Protein AF-A0A2P5F1L6-F1 (afdb_monomer)

Mean predicted aligned error: 8.87 Å

Radius of gyration: 16.7 Å; Cα contacts (8 Å, |Δi|>4): 165; chains: 1; bounding box: 43×37×40 Å

Foldseek 3Di:
DFDWDWDWDDDPVDIDTDTDLFPAQWEWEDFPPDIDIDRQVVPPPRDGRKYWYWADPPVPPPPPPPPDDTPTWMQRSVVRDTDHDDPPPDPDPVVVVVVNNDTDDDDDDDDPDD

Structure (mmCIF, N/CA/C/O backbone):
data_AF-A0A2P5F1L6-F1
#
_entry.id   AF-A0A2P5F1L6-F1
#
loop_
_atom_site.group_PDB
_atom_site.id
_atom_site.type_symbol
_atom_site.label_atom_id
_atom_site.label_alt_id
_atom_site.label_comp_id
_atom_site.label_asym_id
_atom_site.label_entity_id
_atom_site.label_seq_id
_atom_site.pdbx_PDB_ins_code
_atom_site.Cartn_x
_atom_site.Cartn_y
_atom_site.Cartn_z
_atom_site.occupancy
_atom_site.B_iso_or_equiv
_atom_site.auth_seq_id
_atom_site.auth_comp_id
_atom_site.auth_asym_id
_atom_site.auth_atom_id
_atom_site.pdbx_PDB_model_num
ATOM 1 N N . MET A 1 1 ? 14.332 3.810 7.054 1.00 73.62 1 MET A N 1
ATOM 2 C CA . MET A 1 1 ? 13.028 4.484 6.901 1.00 73.62 1 MET A CA 1
ATOM 3 C C . MET A 1 1 ? 11.980 3.616 7.573 1.00 73.62 1 MET A C 1
ATOM 5 O O . MET A 1 1 ? 12.012 2.410 7.366 1.00 73.62 1 MET A O 1
ATOM 9 N N . GLU A 1 2 ? 11.122 4.195 8.407 1.00 85.81 2 GLU A N 1
ATOM 10 C CA . GLU A 1 2 ? 9.982 3.501 9.020 1.00 85.81 2 GLU A CA 1
ATOM 11 C C . GLU A 1 2 ? 8.702 4.163 8.511 1.00 85.81 2 GLU A C 1
ATOM 13 O O . GLU A 1 2 ? 8.614 5.390 8.498 1.00 85.81 2 GLU A O 1
ATOM 18 N N . VAL A 1 3 ? 7.744 3.357 8.050 1.00 90.19 3 VAL A N 1
ATOM 19 C CA . VAL A 1 3 ? 6.435 3.838 7.596 1.00 90.19 3 VAL A CA 1
ATOM 20 C C . VAL A 1 3 ? 5.429 3.586 8.708 1.00 90.19 3 VAL A C 1
ATOM 22 O O . VAL A 1 3 ? 5.303 2.465 9.199 1.00 90.19 3 VAL A O 1
ATOM 25 N N . ILE A 1 4 ? 4.708 4.636 9.093 1.00 94.31 4 ILE A N 1
ATOM 26 C CA . ILE A 1 4 ? 3.628 4.571 10.075 1.00 94.31 4 ILE A CA 1
ATOM 27 C C . ILE A 1 4 ? 2.318 4.803 9.335 1.00 94.31 4 ILE A C 1
ATOM 29 O O . ILE A 1 4 ? 2.182 5.780 8.600 1.00 94.31 4 ILE A O 1
ATOM 33 N N . VAL A 1 5 ? 1.357 3.905 9.530 1.00 95.12 5 VAL A N 1
ATOM 34 C CA . VAL A 1 5 ? 0.065 3.966 8.850 1.00 95.12 5 VAL A CA 1
ATOM 35 C C . VAL A 1 5 ? -1.010 4.358 9.849 1.00 95.12 5 VAL A C 1
ATOM 37 O O . VAL A 1 5 ? -1.114 3.778 10.928 1.00 95.12 5 VAL A O 1
ATOM 40 N N . PHE A 1 6 ? -1.838 5.328 9.472 1.00 96.19 6 PHE A N 1
ATOM 41 C CA . PHE A 1 6 ? -2.997 5.740 10.251 1.00 96.19 6 PHE A CA 1
ATOM 42 C C . PHE A 1 6 ? -4.277 5.452 9.476 1.00 96.19 6 PHE A C 1
ATOM 44 O O . PHE A 1 6 ? -4.385 5.755 8.288 1.00 96.19 6 PHE A O 1
ATOM 51 N N . LYS A 1 7 ? -5.270 4.903 10.170 1.00 95.19 7 LYS A N 1
ATOM 52 C CA . LYS A 1 7 ? -6.640 4.773 9.687 1.00 95.19 7 LYS A CA 1
ATOM 53 C C . LYS A 1 7 ? -7.469 5.918 10.254 1.00 95.19 7 LYS A C 1
ATOM 55 O O . LYS A 1 7 ? -7.489 6.120 11.468 1.00 95.19 7 LYS A O 1
ATOM 60 N N . LEU A 1 8 ? -8.161 6.648 9.385 1.00 95.00 8 LEU A N 1
ATOM 61 C CA . LEU A 1 8 ? -9.191 7.587 9.815 1.00 95.00 8 LEU A CA 1
ATOM 62 C C . LEU A 1 8 ? -10.452 6.798 10.163 1.00 95.00 8 LEU A C 1
ATOM 64 O O . LEU A 1 8 ? -11.080 6.197 9.294 1.00 95.00 8 LEU A O 1
ATOM 68 N N . GLU A 1 9 ? -10.807 6.789 11.439 1.00 94.94 9 GLU A N 1
ATOM 69 C CA . GLU A 1 9 ? -12.088 6.281 11.910 1.00 94.94 9 GLU A CA 1
ATOM 70 C C . GLU A 1 9 ? -13.067 7.451 11.994 1.00 94.94 9 GLU A C 1
ATOM 72 O O . GLU A 1 9 ? -12.790 8.455 12.657 1.00 94.94 9 GLU A O 1
ATOM 77 N N . LEU A 1 10 ? -14.189 7.323 11.287 1.00 94.38 10 LEU A N 1
ATOM 78 C CA . LEU A 1 10 ? -15.290 8.277 11.306 1.00 94.38 10 LEU A CA 1
ATOM 79 C C . LEU A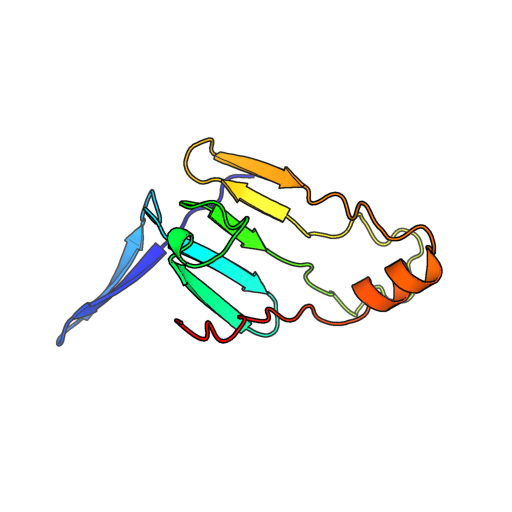 1 10 ? -16.398 7.702 12.192 1.00 94.38 10 LEU A C 1
ATOM 81 O O . LEU A 1 10 ? -16.924 6.632 11.893 1.00 94.38 10 LEU A O 1
ATOM 85 N N . ASP A 1 11 ? -16.708 8.401 13.275 1.00 89.38 11 ASP A N 1
ATOM 86 C CA . ASP A 1 11 ? -17.881 8.187 14.122 1.00 89.38 11 ASP A CA 1
ATOM 87 C C . ASP A 1 11 ? -18.838 9.375 13.926 1.00 89.38 11 ASP A C 1
ATOM 89 O O . ASP A 1 11 ? -18.392 10.469 13.562 1.00 89.38 11 ASP A O 1
ATOM 93 N N . ASP A 1 12 ? -20.131 9.181 14.185 1.00 84.88 12 ASP A N 1
ATOM 94 C CA . ASP A 1 12 ? -21.188 10.172 13.928 1.00 84.88 12 ASP A CA 1
ATOM 95 C C . ASP A 1 12 ? -20.930 11.510 14.648 1.00 84.88 12 ASP A C 1
ATOM 97 O O . ASP A 1 12 ? -21.350 12.570 14.184 1.00 84.88 12 ASP A O 1
ATOM 101 N N . GLU A 1 13 ? -20.188 11.483 15.760 1.00 86.88 13 GLU A N 1
ATOM 102 C CA . GLU A 1 13 ? -19.831 12.677 16.533 1.00 86.88 13 GLU A CA 1
ATOM 103 C C . GLU A 1 13 ? -18.352 13.084 16.427 1.00 86.88 13 GLU A C 1
ATOM 105 O O . GLU A 1 13 ? -18.011 14.227 16.752 1.00 86.88 13 GLU A O 1
ATOM 110 N N . LYS A 1 14 ? -17.442 12.176 16.032 1.00 89.69 14 LYS A N 1
ATOM 111 C CA . LYS A 1 14 ? -15.985 12.417 16.070 1.00 89.69 14 LYS A CA 1
ATOM 112 C C . LYS A 1 14 ? -15.219 11.637 15.006 1.00 89.69 14 LYS A C 1
ATOM 114 O O . LYS A 1 14 ? -15.373 10.436 14.849 1.00 89.69 14 LYS A O 1
ATOM 119 N N . SER A 1 15 ? -14.262 12.304 14.372 1.00 94.56 15 SER A N 1
ATOM 120 C CA . SER A 1 15 ? -13.232 11.661 13.554 1.00 94.56 15 SER A CA 1
ATOM 121 C C . SER A 1 15 ? -11.931 11.516 14.343 1.00 94.56 15 SER A C 1
ATOM 123 O O . SER A 1 15 ? -11.489 12.487 14.967 1.00 94.56 15 SER A O 1
ATOM 125 N N . ARG A 1 16 ? -11.273 10.355 14.281 1.00 95.06 16 ARG A N 1
ATOM 126 C CA . ARG A 1 16 ? -9.946 10.155 14.887 1.00 95.06 16 ARG A CA 1
ATOM 127 C C . ARG A 1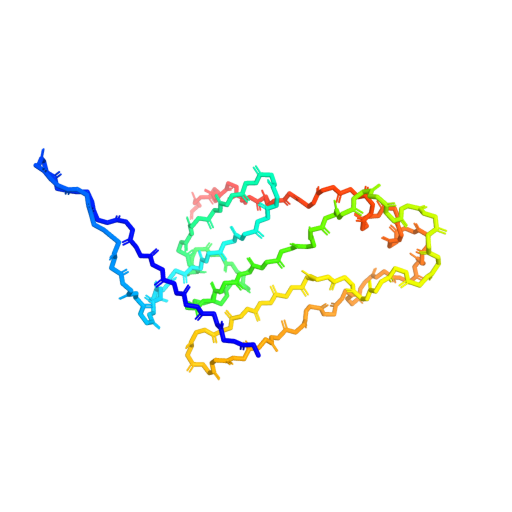 16 ? -9.005 9.381 13.972 1.00 95.06 16 ARG A C 1
ATOM 129 O O . ARG A 1 16 ? -9.415 8.451 13.287 1.00 95.06 16 ARG A O 1
ATOM 136 N N . TRP A 1 17 ? -7.728 9.741 14.013 1.00 96.62 17 TRP A N 1
ATOM 137 C CA . TRP A 1 17 ? -6.664 8.969 13.381 1.00 96.62 17 TRP A CA 1
ATOM 138 C C . TRP A 1 17 ? -6.150 7.924 14.367 1.00 96.62 17 TRP A C 1
ATOM 140 O O . TRP A 1 17 ? -5.709 8.271 15.463 1.00 96.62 17 TRP A O 1
ATOM 150 N N . VAL A 1 18 ? -6.220 6.652 13.985 1.00 96.69 18 VAL A N 1
ATOM 151 C CA . VAL A 1 18 ? -5.721 5.525 14.777 1.00 96.69 18 VAL A CA 1
ATOM 152 C C . VAL A 1 18 ? -4.541 4.912 14.050 1.00 96.69 18 VAL A C 1
ATOM 154 O O . VAL A 1 18 ? -4.651 4.544 12.883 1.00 96.69 18 VAL A O 1
ATOM 157 N N . GLU A 1 19 ? -3.406 4.810 14.731 1.00 96.88 19 GLU A N 1
ATOM 158 C CA . GLU A 1 19 ? -2.255 4.103 14.186 1.00 96.88 19 GLU A CA 1
ATOM 159 C C . GLU A 1 19 ? -2.586 2.614 14.033 1.00 96.88 19 GLU A C 1
ATOM 161 O O . GLU A 1 19 ? -3.016 1.960 14.986 1.00 96.88 19 GLU A O 1
ATOM 166 N N . ILE A 1 20 ? -2.362 2.074 12.840 1.00 96.75 20 ILE A N 1
ATOM 167 C CA . ILE A 1 20 ? -2.509 0.652 12.549 1.00 96.75 20 ILE A CA 1
ATOM 168 C C . ILE A 1 20 ? -1.141 0.049 12.248 1.00 96.75 20 ILE A C 1
ATOM 170 O O . ILE A 1 20 ? -0.281 0.667 11.625 1.00 96.75 20 ILE A O 1
ATOM 174 N N . LYS A 1 21 ? -0.936 -1.186 12.708 1.00 95.88 21 LYS A N 1
ATOM 175 C CA . LYS A 1 21 ? 0.321 -1.921 12.503 1.00 95.88 21 LYS A CA 1
ATOM 176 C C . LYS A 1 21 ? 0.270 -2.875 11.312 1.00 95.88 21 LYS A C 1
ATOM 178 O O . LYS A 1 21 ? 1.305 -3.386 10.909 1.00 95.88 21 LYS A O 1
ATOM 183 N N . SER A 1 22 ? -0.921 -3.123 10.771 1.00 96.69 22 SER A N 1
ATOM 184 C CA . SER A 1 22 ? -1.133 -4.041 9.659 1.00 96.69 22 SER A CA 1
ATOM 185 C C . SER A 1 22 ? -2.330 -3.611 8.814 1.00 96.69 22 SER A C 1
ATOM 187 O O . SER A 1 22 ? -3.321 -3.109 9.350 1.00 96.69 22 SER A O 1
ATOM 189 N N . LEU A 1 23 ? -2.236 -3.835 7.503 1.00 96.94 23 LEU A N 1
ATOM 190 C CA . LEU A 1 23 ? -3.349 -3.730 6.554 1.00 96.94 23 LEU A CA 1
ATOM 191 C C . LEU A 1 23 ? -4.103 -5.065 6.397 1.00 96.94 23 LEU A C 1
ATOM 193 O O . LEU A 1 23 ? -5.091 -5.118 5.666 1.00 96.94 23 LEU A O 1
ATOM 197 N N . GLY A 1 24 ? -3.663 -6.133 7.073 1.00 96.62 24 GLY A N 1
ATOM 198 C CA . GLY A 1 24 ? -4.196 -7.485 6.902 1.00 96.62 24 GLY A CA 1
ATOM 199 C C . GLY A 1 24 ? -3.997 -7.982 5.471 1.00 96.62 24 GLY A C 1
ATOM 200 O O . GLY A 1 24 ? -2.920 -7.818 4.900 1.00 96.62 24 GLY A O 1
ATOM 201 N N . ASP A 1 25 ? -5.059 -8.523 4.878 1.00 97.31 25 ASP A N 1
ATOM 202 C CA . ASP A 1 25 ? -5.073 -9.023 3.497 1.00 97.31 25 ASP A CA 1
ATOM 203 C C . ASP A 1 25 ? -5.096 -7.912 2.434 1.00 97.31 25 ASP A C 1
ATOM 205 O O . ASP A 1 25 ? -5.173 -8.190 1.238 1.00 97.31 25 ASP A O 1
ATOM 209 N N . ALA A 1 26 ? -5.045 -6.644 2.844 1.00 96.88 26 ALA A N 1
ATOM 210 C CA . ALA A 1 26 ? -5.075 -5.515 1.932 1.00 96.88 26 ALA A CA 1
ATOM 211 C C . ALA A 1 26 ? -3.685 -4.968 1.597 1.00 96.88 26 ALA A C 1
ATOM 213 O O . ALA A 1 26 ? -2.707 -5.172 2.320 1.00 96.88 26 ALA A O 1
ATOM 214 N N . ALA A 1 27 ? -3.637 -4.208 0.510 1.00 96.00 27 ALA A N 1
ATOM 215 C CA . ALA A 1 27 ? -2.498 -3.410 0.095 1.00 96.00 27 ALA A CA 1
ATOM 216 C C . ALA A 1 27 ? -2.935 -1.967 -0.182 1.00 96.00 27 ALA A C 1
ATOM 218 O O . ALA A 1 27 ? -4.060 -1.709 -0.622 1.00 96.00 27 ALA A O 1
ATOM 219 N N . LEU A 1 28 ? -2.031 -1.025 0.077 1.00 95.38 28 LEU A N 1
ATOM 220 C CA . LEU A 1 28 ? -2.237 0.396 -0.180 1.00 95.38 28 LEU A CA 1
ATOM 221 C C . LEU A 1 28 ? -1.283 0.853 -1.281 1.00 95.38 28 LEU A C 1
ATOM 223 O O . LEU A 1 28 ? -0.078 0.685 -1.155 1.00 95.38 28 LEU A O 1
ATOM 227 N N . PHE A 1 29 ? -1.818 1.445 -2.336 1.00 93.31 29 PHE A N 1
ATOM 228 C CA . PHE A 1 29 ? -1.067 2.017 -3.444 1.00 93.31 29 PHE A CA 1
ATOM 229 C C . PHE A 1 29 ? -1.093 3.535 -3.313 1.00 93.31 29 PHE A C 1
ATOM 231 O O . PHE A 1 29 ? -2.170 4.128 -3.278 1.00 93.31 29 PHE A O 1
ATOM 238 N N . LEU A 1 30 ? 0.079 4.149 -3.210 1.00 90.81 30 LEU A N 1
ATOM 239 C CA . LEU A 1 30 ? 0.288 5.579 -3.025 1.00 90.81 30 LEU A CA 1
ATOM 240 C C . LEU A 1 30 ? 0.993 6.147 -4.252 1.00 90.81 30 LEU A C 1
ATOM 242 O O . LEU A 1 30 ? 2.009 5.624 -4.699 1.00 90.81 30 LEU A O 1
ATOM 246 N N . GLY A 1 31 ? 0.452 7.222 -4.801 1.00 85.88 31 GLY A N 1
ATOM 247 C CA . GLY A 1 31 ? 1.103 8.004 -5.842 1.00 85.88 31 GLY A CA 1
ATOM 248 C C . GLY A 1 31 ? 0.517 9.406 -5.884 1.00 85.88 31 GLY A C 1
ATOM 249 O O . GLY A 1 31 ? -0.551 9.647 -5.314 1.00 85.88 31 GLY A O 1
ATOM 250 N N . ASP A 1 32 ? 1.196 10.308 -6.584 1.00 79.12 32 ASP A N 1
ATOM 251 C CA . ASP A 1 32 ? 0.870 11.740 -6.608 1.00 79.12 32 ASP A CA 1
ATOM 252 C C . ASP A 1 32 ? -0.555 12.025 -7.089 1.00 79.12 32 ASP A C 1
ATOM 254 O O . ASP A 1 32 ? -1.239 12.911 -6.578 1.00 79.12 32 ASP A O 1
ATOM 258 N N . ASN A 1 33 ? -1.021 11.253 -8.073 1.00 81.62 33 ASN A N 1
ATOM 259 C CA . ASN A 1 33 ? -2.339 11.447 -8.671 1.00 81.62 33 ASN A CA 1
ATOM 260 C C . ASN A 1 33 ? -3.470 10.894 -7.800 1.00 81.62 33 ASN A C 1
ATOM 262 O O . ASN A 1 33 ? -4.535 11.498 -7.677 1.00 81.62 33 ASN A O 1
ATOM 266 N N . SER A 1 34 ? -3.282 9.690 -7.267 1.00 85.75 34 SER A N 1
ATOM 267 C CA . SER A 1 34 ? -4.338 8.949 -6.588 1.00 85.75 34 SER A CA 1
ATOM 268 C C . SER A 1 34 ? -3.749 7.896 -5.671 1.00 85.75 34 SER A C 1
ATOM 270 O O . SER A 1 34 ? -2.724 7.292 -5.988 1.00 85.75 34 SER A O 1
ATOM 272 N N . SER A 1 35 ? -4.470 7.612 -4.592 1.00 90.56 35 SER A N 1
ATOM 273 C CA . SER A 1 35 ? -4.206 6.463 -3.735 1.00 90.56 35 SER A CA 1
ATOM 274 C C . SER A 1 35 ? -5.334 5.442 -3.854 1.00 90.56 35 SER A C 1
ATOM 276 O O . SER A 1 35 ? -6.501 5.824 -3.962 1.00 90.56 35 SER A O 1
ATOM 278 N N . ILE A 1 36 ? -4.999 4.153 -3.825 1.00 92.38 36 ILE A N 1
ATOM 279 C CA . ILE A 1 36 ? -5.966 3.054 -3.936 1.00 92.38 36 ILE A CA 1
ATOM 280 C C . ILE A 1 36 ? -5.721 2.051 -2.811 1.00 92.38 36 ILE A C 1
ATOM 282 O O . ILE A 1 36 ? -4.597 1.608 -2.599 1.00 92.38 36 ILE A O 1
ATOM 286 N N . TYR A 1 37 ? -6.782 1.671 -2.105 1.00 93.56 37 TYR A N 1
ATOM 287 C CA . TYR A 1 37 ? -6.770 0.576 -1.138 1.00 93.56 37 TYR A CA 1
ATOM 288 C C . T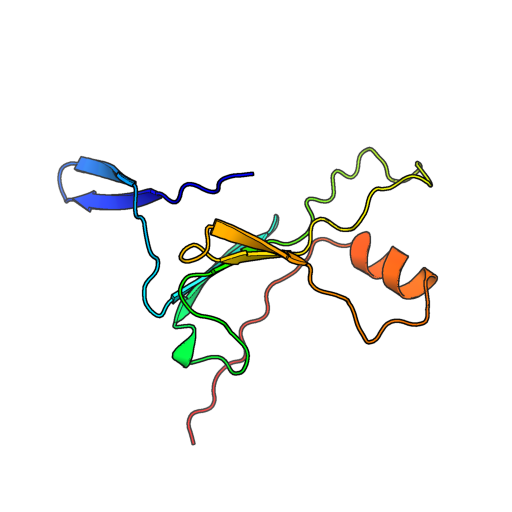YR A 1 37 ? -7.507 -0.622 -1.735 1.00 93.56 37 TYR A C 1
ATOM 290 O O . TYR A 1 37 ? -8.649 -0.481 -2.175 1.00 93.56 37 TYR A O 1
ATOM 298 N N . VAL A 1 38 ? -6.860 -1.786 -1.763 1.00 93.88 38 VAL A N 1
ATOM 299 C CA . VAL A 1 38 ? -7.397 -3.000 -2.397 1.00 93.88 38 VAL A CA 1
ATOM 300 C C . VAL A 1 38 ? -7.190 -4.220 -1.517 1.00 93.88 38 VAL A C 1
ATOM 302 O O . VAL A 1 38 ? -6.232 -4.286 -0.749 1.00 93.88 38 VAL A O 1
ATOM 305 N N . CYS A 1 39 ? -8.058 -5.217 -1.670 1.00 94.50 39 CYS A N 1
ATOM 306 C CA . CYS A 1 39 ? -7.774 -6.564 -1.194 1.00 94.50 39 CYS A CA 1
ATOM 307 C C . CYS A 1 39 ? -6.659 -7.159 -2.067 1.00 94.50 39 CYS A C 1
ATOM 309 O O . CYS A 1 39 ? -6.824 -7.293 -3.279 1.00 94.50 39 CYS A O 1
ATOM 311 N N . ALA A 1 40 ? -5.515 -7.499 -1.475 1.00 93.25 40 ALA A N 1
ATOM 312 C CA . ALA A 1 40 ? -4.384 -8.044 -2.222 1.00 93.25 40 ALA A CA 1
ATOM 313 C C . ALA A 1 40 ? -4.690 -9.442 -2.778 1.00 93.25 40 ALA A C 1
ATOM 315 O O . ALA A 1 40 ? -4.159 -9.820 -3.817 1.00 93.25 40 ALA A O 1
ATOM 316 N N . LEU A 1 41 ? -5.584 -10.187 -2.120 1.00 91.19 41 LEU A N 1
ATOM 317 C CA . LEU A 1 41 ? -5.993 -11.527 -2.548 1.00 91.19 41 LEU A CA 1
ATOM 318 C C . LEU A 1 41 ? -6.740 -11.525 -3.891 1.00 91.19 41 LEU A C 1
ATOM 320 O O . LEU A 1 41 ? -6.735 -12.541 -4.583 1.00 91.19 41 LEU A O 1
ATOM 324 N N . ASP A 1 42 ? -7.325 -10.391 -4.281 1.00 89.81 42 ASP A N 1
ATOM 325 C CA . ASP A 1 42 ? -8.036 -10.246 -5.556 1.00 89.81 42 ASP A CA 1
ATOM 326 C C . ASP A 1 42 ? -7.078 -9.983 -6.733 1.00 89.81 42 ASP A C 1
ATOM 328 O O . ASP A 1 42 ? -7.483 -10.035 -7.895 1.00 89.81 42 ASP A O 1
ATOM 332 N N . LEU A 1 43 ? -5.798 -9.694 -6.462 1.00 87.31 43 LEU A N 1
ATOM 333 C CA . LEU A 1 43 ? -4.826 -9.250 -7.459 1.00 87.31 43 LEU A CA 1
ATOM 334 C C . LEU A 1 43 ? -3.605 -10.170 -7.500 1.00 87.31 43 LEU A C 1
ATOM 336 O O . LEU A 1 43 ? -2.789 -10.219 -6.580 1.00 87.31 43 LEU A O 1
ATOM 340 N N . VAL A 1 44 ? -3.424 -10.857 -8.629 1.00 85.94 44 VAL A N 1
ATOM 341 C CA . VAL A 1 44 ? -2.256 -11.718 -8.853 1.00 85.94 44 VAL A CA 1
ATOM 342 C C . VAL A 1 44 ? -0.965 -10.904 -8.724 1.00 85.94 44 VAL A C 1
ATOM 344 O O . VAL A 1 44 ? -0.772 -9.909 -9.419 1.00 85.94 44 VAL A O 1
ATOM 347 N N . GLY A 1 45 ? -0.067 -11.346 -7.842 1.00 85.00 45 GLY A N 1
ATOM 348 C CA . GLY A 1 45 ? 1.224 -10.693 -7.598 1.00 85.00 45 GLY A CA 1
ATOM 349 C C . GLY A 1 45 ? 1.179 -9.522 -6.610 1.00 85.00 45 GLY A C 1
ATOM 350 O O . GLY A 1 45 ? 2.236 -8.986 -6.275 1.00 85.00 45 GLY A O 1
ATOM 351 N N . CYS A 1 46 ? 0.001 -9.149 -6.099 1.00 90.00 46 CYS A N 1
ATOM 352 C CA . CYS A 1 46 ? -0.115 -8.191 -5.005 1.00 90.00 46 CYS A CA 1
ATOM 353 C C . CYS A 1 46 ? 0.168 -8.888 -3.668 1.00 90.00 46 CYS A C 1
ATOM 355 O O . CYS A 1 46 ? -0.422 -9.918 -3.343 1.00 90.00 46 CYS A O 1
ATOM 357 N N . LYS A 1 47 ? 1.104 -8.342 -2.892 1.00 93.81 47 LYS A N 1
ATOM 358 C CA . LYS A 1 47 ? 1.444 -8.833 -1.560 1.00 93.81 47 LYS A CA 1
ATOM 359 C C . LYS A 1 47 ? 0.536 -8.140 -0.534 1.00 93.81 47 LYS A C 1
ATOM 361 O O . LYS A 1 47 ? 0.446 -6.910 -0.555 1.00 93.81 47 LYS A O 1
ATOM 366 N N . PRO A 1 48 ? -0.113 -8.893 0.371 1.00 96.50 48 PRO A N 1
ATOM 367 C CA . PRO A 1 48 ? -0.882 -8.306 1.461 1.00 96.50 48 PRO A CA 1
ATOM 368 C C . PRO A 1 48 ? 0.045 -7.592 2.446 1.00 96.50 48 PRO A C 1
ATOM 370 O O . PRO A 1 48 ? 1.260 -7.808 2.460 1.00 96.50 48 PRO A O 1
ATOM 373 N N . ASN A 1 49 ? -0.536 -6.752 3.295 1.00 97.12 49 ASN A N 1
ATOM 374 C CA . ASN A 1 49 ? 0.171 -6.009 4.331 1.00 97.12 49 ASN A CA 1
ATOM 375 C C . ASN A 1 49 ? 1.319 -5.124 3.798 1.00 97.12 49 ASN A C 1
ATOM 377 O O . ASN A 1 49 ? 2.327 -4.910 4.476 1.00 97.12 49 ASN A O 1
ATOM 381 N N . CYS A 1 50 ? 1.175 -4.622 2.569 1.00 95.44 50 CYS A N 1
ATOM 382 C CA . CYS A 1 50 ? 2.198 -3.837 1.884 1.00 95.44 50 CYS A CA 1
ATOM 383 C C . CYS A 1 50 ? 1.672 -2.470 1.429 1.00 95.44 50 CYS A C 1
ATOM 385 O O . CYS A 1 50 ? 0.508 -2.317 1.050 1.00 95.44 50 CYS A O 1
ATOM 387 N N . VAL A 1 51 ? 2.563 -1.479 1.442 1.00 94.44 51 VAL A N 1
ATOM 388 C CA . VAL A 1 51 ? 2.351 -0.146 0.875 1.00 94.44 51 VAL A CA 1
ATOM 389 C C . VAL A 1 51 ? 3.214 -0.017 -0.372 1.00 94.44 51 VAL A C 1
ATOM 391 O O . VAL A 1 51 ? 4.437 0.004 -0.286 1.00 94.44 51 VAL A O 1
ATOM 394 N N . TYR A 1 52 ? 2.580 0.060 -1.528 1.00 92.06 52 TYR A N 1
ATOM 395 C CA . TYR A 1 52 ? 3.212 0.324 -2.809 1.00 92.06 52 TYR A CA 1
ATOM 396 C C . TYR A 1 52 ? 3.264 1.829 -3.002 1.00 92.06 52 TYR A C 1
ATOM 398 O O . TYR A 1 52 ? 2.256 2.505 -2.815 1.00 92.06 52 TYR 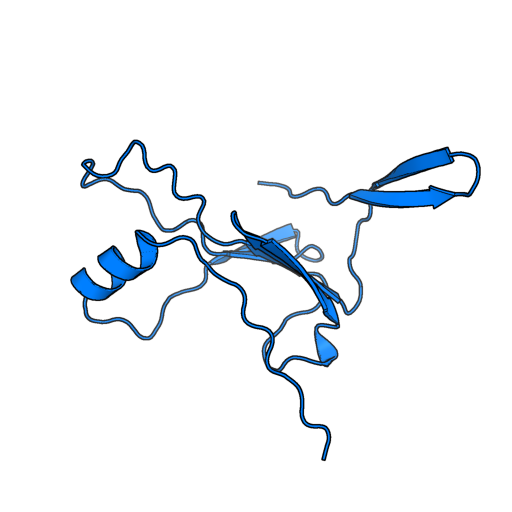A O 1
ATOM 406 N N . PHE A 1 53 ? 4.419 2.360 -3.364 1.00 87.94 53 PHE A N 1
ATOM 407 C CA . PHE A 1 53 ? 4.593 3.783 -3.598 1.00 87.94 53 PHE A CA 1
ATOM 408 C C . PHE A 1 53 ? 5.353 3.994 -4.895 1.00 87.94 53 PHE A C 1
ATOM 410 O O . PHE A 1 53 ? 6.241 3.217 -5.247 1.00 87.94 53 PHE A O 1
ATOM 417 N N . SER A 1 54 ? 4.951 5.022 -5.621 1.00 80.50 54 SER A N 1
ATOM 418 C CA . SER A 1 54 ? 5.546 5.415 -6.887 1.00 80.50 54 SER A CA 1
ATOM 419 C C . SER A 1 54 ? 6.185 6.795 -6.774 1.00 80.50 54 SER A C 1
ATOM 421 O O . SER A 1 54 ? 5.788 7.573 -5.912 1.00 80.50 54 SER A O 1
ATOM 423 N N . HIS A 1 55 ? 7.134 7.070 -7.669 1.00 71.56 55 HIS A N 1
ATOM 424 C CA . HIS A 1 55 ? 7.940 8.289 -7.713 1.00 71.56 55 HIS A CA 1
ATOM 425 C C . HIS A 1 55 ? 7.121 9.579 -7.534 1.00 71.56 55 HIS A C 1
ATOM 427 O O . HIS A 1 55 ? 6.118 9.751 -8.226 1.00 71.56 55 HIS A O 1
ATOM 433 N N . ASP A 1 56 ? 7.600 10.454 -6.644 1.00 63.00 56 ASP A N 1
ATOM 434 C CA . ASP A 1 56 ? 7.209 11.865 -6.554 1.00 63.00 56 ASP A CA 1
ATOM 435 C C . ASP A 1 56 ? 8.034 12.623 -7.601 1.00 63.00 56 ASP A C 1
ATOM 437 O O . ASP A 1 56 ? 9.250 12.794 -7.452 1.00 63.00 56 ASP A O 1
ATOM 441 N N . ASP A 1 57 ? 7.401 12.995 -8.715 1.00 56.09 57 ASP A N 1
ATOM 442 C CA . ASP A 1 57 ? 8.050 13.819 -9.736 1.00 56.09 57 ASP A CA 1
ATOM 443 C C . ASP A 1 57 ? 8.155 15.243 -9.187 1.00 56.09 57 ASP A C 1
ATOM 445 O O . ASP A 1 57 ? 7.286 16.098 -9.397 1.00 56.09 57 ASP A O 1
ATOM 449 N N . ASN A 1 58 ? 9.249 15.530 -8.482 1.00 52.66 58 ASN A N 1
ATOM 450 C CA . ASN A 1 58 ? 9.599 16.904 -8.178 1.00 52.66 58 ASN A CA 1
ATOM 451 C C . ASN A 1 58 ? 10.103 17.574 -9.468 1.00 52.66 58 ASN A C 1
ATOM 453 O O . ASN A 1 58 ? 11.303 17.748 -9.679 1.00 52.66 58 ASN A O 1
ATOM 457 N N . ARG A 1 59 ? 9.152 17.998 -10.313 1.00 50.88 59 ARG A N 1
ATOM 458 C CA . ARG A 1 59 ? 9.301 18.614 -11.654 1.00 50.88 59 ARG A CA 1
ATOM 459 C C . ARG A 1 59 ? 10.242 19.823 -11.736 1.00 50.88 59 ARG A C 1
ATOM 461 O O . ARG A 1 59 ? 10.391 20.430 -12.797 1.00 50.88 59 ARG A O 1
ATOM 468 N N . THR A 1 60 ? 10.845 20.225 -10.625 1.00 47.94 60 THR A N 1
ATOM 469 C CA . THR A 1 60 ? 11.852 21.281 -10.536 1.00 47.94 60 THR A CA 1
ATOM 470 C C . THR A 1 60 ? 13.246 20.835 -10.993 1.00 47.94 60 THR A C 1
ATOM 472 O O . THR A 1 60 ? 14.067 21.700 -11.290 1.00 47.94 60 THR A O 1
ATOM 475 N N . THR A 1 61 ? 13.514 19.529 -11.130 1.00 46.88 61 THR A N 1
ATOM 476 C CA . THR A 1 61 ? 14.847 18.981 -11.466 1.00 46.88 61 THR A CA 1
ATOM 477 C C . THR A 1 61 ? 14.978 18.426 -12.888 1.00 46.88 61 THR A C 1
ATOM 479 O O . THR A 1 61 ? 15.963 17.757 -13.183 1.00 46.88 61 THR A O 1
ATOM 482 N N . LEU A 1 62 ? 14.064 18.762 -13.813 1.00 46.19 62 LEU A N 1
ATOM 483 C CA . LEU A 1 62 ? 14.044 18.296 -15.221 1.00 46.19 62 LEU A CA 1
ATOM 484 C C . LEU A 1 62 ? 15.339 18.541 -16.042 1.00 46.19 62 LEU A C 1
ATOM 486 O O . LEU A 1 62 ? 15.401 18.168 -17.212 1.00 46.19 62 LEU A O 1
ATOM 490 N N . PHE A 1 63 ? 16.363 19.169 -15.460 1.00 46.84 63 PHE A N 1
ATOM 491 C CA . PHE A 1 63 ? 17.662 19.447 -16.076 1.00 46.84 63 PHE A CA 1
ATOM 492 C C . PHE A 1 63 ? 18.862 18.882 -15.304 1.00 46.84 63 PHE A C 1
ATOM 494 O O . PHE A 1 63 ? 19.993 19.192 -15.676 1.00 46.84 63 PHE A O 1
ATOM 501 N N . ASP A 1 64 ? 18.649 18.080 -14.258 1.00 48.94 64 ASP A N 1
ATOM 502 C CA . ASP A 1 64 ? 19.746 17.457 -13.521 1.00 48.94 64 ASP A CA 1
ATOM 503 C C . ASP A 1 64 ? 19.966 16.008 -13.995 1.00 48.94 64 ASP A C 1
ATOM 505 O O . ASP A 1 64 ? 19.124 15.150 -13.720 1.00 48.94 64 ASP A O 1
ATOM 509 N N . PRO A 1 65 ? 21.059 15.704 -14.724 1.00 49.03 65 PRO A N 1
ATOM 510 C CA . PRO A 1 65 ? 21.402 14.339 -15.124 1.00 49.03 65 PRO A CA 1
ATOM 511 C C . PRO A 1 65 ? 21.701 13.407 -13.936 1.00 49.03 65 PRO A C 1
ATOM 513 O O . PRO A 1 65 ? 21.778 12.198 -14.147 1.00 49.03 65 PRO A O 1
ATOM 516 N N . ASP A 1 66 ? 21.800 13.939 -12.712 1.00 50.25 66 ASP A N 1
ATOM 517 C CA . ASP A 1 66 ? 21.890 13.176 -11.465 1.00 50.25 66 ASP A CA 1
ATOM 518 C C . ASP A 1 66 ? 20.506 12.902 -10.837 1.00 50.25 66 ASP A C 1
ATOM 520 O O . ASP A 1 66 ? 20.407 12.689 -9.625 1.00 50.25 66 ASP A O 1
ATOM 524 N N . THR A 1 67 ? 19.420 12.900 -11.633 1.00 52.56 67 THR A N 1
ATOM 525 C CA . THR A 1 67 ? 18.081 12.537 -11.137 1.00 52.56 67 THR A CA 1
ATOM 526 C C . THR A 1 67 ? 18.166 11.156 -10.487 1.00 52.56 67 THR A C 1
ATOM 528 O O . THR A 1 67 ? 18.435 10.152 -11.149 1.00 52.56 67 THR A O 1
ATOM 531 N N . GLY A 1 68 ? 18.032 11.141 -9.159 1.00 51.56 68 GLY A N 1
ATOM 532 C CA . GLY A 1 68 ? 18.272 9.972 -8.324 1.00 51.56 68 GLY A CA 1
ATOM 533 C C . GLY A 1 68 ? 17.404 8.769 -8.705 1.00 51.56 68 GLY A C 1
ATOM 534 O O . GLY A 1 68 ? 16.451 8.897 -9.477 1.00 51.56 68 GLY A O 1
ATOM 535 N N . PRO A 1 69 ? 17.737 7.573 -8.185 1.00 52.75 69 PRO A N 1
ATOM 536 C CA . PRO A 1 69 ? 17.000 6.353 -8.490 1.00 52.75 69 PRO A CA 1
ATOM 537 C C . PRO A 1 69 ? 15.504 6.556 -8.239 1.00 52.75 69 PRO A C 1
ATOM 539 O O . PRO A 1 69 ? 15.120 7.134 -7.230 1.00 52.75 69 PRO A O 1
ATOM 542 N N . SER A 1 70 ? 14.681 6.078 -9.175 1.00 59.62 70 SER A N 1
ATOM 543 C CA . SER A 1 70 ? 13.222 6.141 -9.093 1.00 59.62 70 SER A CA 1
ATOM 544 C C . SER A 1 70 ? 12.741 5.686 -7.712 1.00 59.62 70 SER A C 1
ATOM 546 O O . SER A 1 70 ? 13.025 4.556 -7.308 1.00 59.62 70 SER A O 1
ATOM 548 N N . ASP A 1 71 ? 11.991 6.543 -7.014 1.00 70.38 71 ASP A N 1
ATOM 549 C CA . ASP A 1 71 ? 11.352 6.233 -5.726 1.00 70.38 71 ASP A CA 1
ATOM 550 C C . ASP A 1 71 ? 10.130 5.313 -5.922 1.00 70.38 71 ASP A C 1
ATOM 552 O O . ASP A 1 71 ? 9.026 5.582 -5.454 1.00 70.38 71 ASP A O 1
ATOM 556 N N . LEU A 1 72 ? 10.307 4.228 -6.677 1.00 78.44 72 LEU A N 1
ATOM 557 C CA . LEU A 1 72 ? 9.322 3.172 -6.854 1.00 78.44 72 LEU A CA 1
ATOM 558 C C . LEU A 1 72 ? 9.680 2.014 -5.930 1.00 78.44 72 LEU A C 1
ATOM 560 O O . LEU A 1 72 ? 10.736 1.387 -6.054 1.00 78.44 72 LEU A O 1
ATOM 564 N N . GLY A 1 73 ? 8.764 1.671 -5.037 1.00 85.94 73 GLY A N 1
ATOM 565 C CA . GLY A 1 73 ? 9.021 0.607 -4.090 1.00 85.94 73 GLY A CA 1
ATOM 566 C C . GLY A 1 73 ? 7.774 0.059 -3.439 1.00 85.94 73 GLY A C 1
ATOM 567 O O . GLY A 1 73 ? 6.643 0.494 -3.663 1.00 85.94 73 GLY A O 1
ATOM 568 N N . MET A 1 74 ? 8.013 -0.949 -2.619 1.00 90.69 74 MET A N 1
ATOM 569 C CA . MET A 1 74 ? 7.009 -1.553 -1.770 1.00 90.69 74 MET A CA 1
ATOM 570 C C . MET A 1 74 ? 7.565 -1.625 -0.357 1.00 90.69 74 MET A C 1
ATOM 572 O O . MET A 1 74 ? 8.627 -2.197 -0.126 1.00 90.69 74 MET A O 1
ATOM 576 N N . TYR A 1 75 ? 6.839 -1.058 0.595 1.00 93.25 75 TYR A N 1
ATOM 577 C CA . TYR A 1 75 ? 7.114 -1.220 2.009 1.00 93.25 75 TYR A CA 1
ATOM 578 C C . TYR A 1 75 ? 6.260 -2.350 2.565 1.00 93.25 75 TYR A C 1
ATOM 580 O O . TYR A 1 75 ? 5.032 -2.279 2.526 1.00 93.25 75 TYR A O 1
ATOM 588 N N . ASN A 1 76 ? 6.894 -3.380 3.106 1.00 94.56 76 ASN A N 1
ATOM 589 C CA . ASN A 1 76 ? 6.194 -4.463 3.779 1.00 94.56 76 ASN A CA 1
ATOM 590 C C . ASN A 1 76 ? 6.103 -4.149 5.282 1.00 94.56 76 ASN A C 1
ATOM 592 O O . ASN A 1 76 ? 7.118 -3.982 5.960 1.00 94.56 76 ASN A O 1
ATOM 596 N N . LEU A 1 77 ? 4.874 -4.039 5.801 1.00 95.38 77 LEU A N 1
ATOM 597 C CA . LEU A 1 77 ? 4.616 -3.647 7.193 1.00 95.38 77 LEU A CA 1
ATOM 598 C C . LEU A 1 77 ? 4.982 -4.745 8.200 1.00 95.38 77 LEU A C 1
ATOM 600 O O . LEU A 1 77 ? 5.276 -4.430 9.351 1.00 95.38 77 LEU A O 1
ATOM 604 N N . GLU A 1 78 ? 4.995 -6.010 7.774 1.00 94.44 78 GLU A N 1
ATOM 605 C CA . GLU A 1 78 ? 5.353 -7.155 8.618 1.00 94.44 78 GLU A CA 1
ATOM 606 C C . GLU A 1 78 ? 6.849 -7.142 8.943 1.00 94.44 78 GLU A C 1
ATOM 608 O O . GLU A 1 78 ? 7.261 -7.15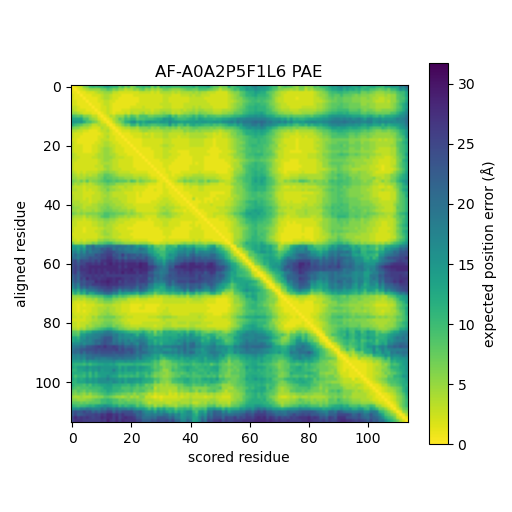5 10.101 1.00 94.44 78 GLU A O 1
ATOM 613 N N . ASN A 1 79 ? 7.680 -7.082 7.900 1.00 93.75 79 ASN A N 1
ATOM 614 C CA . ASN A 1 79 ? 9.136 -7.138 8.034 1.00 93.75 79 ASN A CA 1
ATOM 615 C C . ASN A 1 79 ? 9.786 -5.747 8.158 1.00 93.75 79 ASN A C 1
ATOM 617 O O . ASN A 1 79 ? 11.000 -5.653 8.345 1.00 93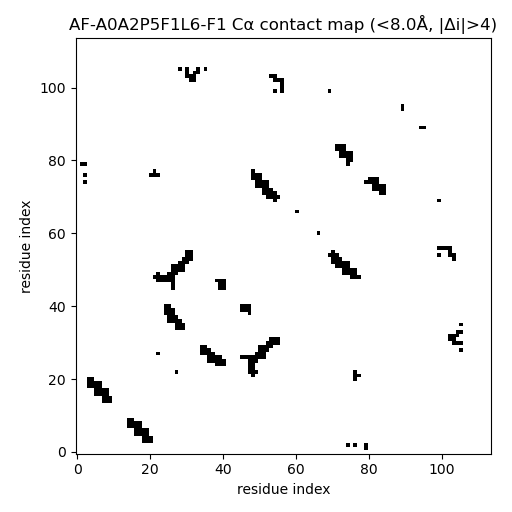.75 79 ASN A O 1
ATOM 621 N N . LYS A 1 80 ? 8.984 -4.680 8.058 1.00 93.25 80 LYS A N 1
ATOM 622 C CA . LYS A 1 80 ? 9.399 -3.275 8.130 1.00 93.25 80 LYS A CA 1
ATOM 623 C C . LYS A 1 80 ? 10.511 -2.904 7.146 1.00 93.25 80 LYS A C 1
ATOM 625 O O . LYS A 1 80 ? 11.406 -2.123 7.478 1.00 93.25 80 LYS A O 1
ATOM 630 N N . SER A 1 81 ? 10.465 -3.454 5.937 1.00 92.19 81 SER A N 1
ATOM 631 C CA . SER A 1 81 ? 11.504 -3.256 4.925 1.00 92.19 81 SER A CA 1
ATOM 632 C C . SER A 1 81 ? 10.952 -2.701 3.617 1.00 92.19 81 SER A C 1
ATOM 634 O O . SER A 1 81 ? 9.784 -2.898 3.282 1.00 92.19 81 SER A O 1
ATOM 636 N N . ILE A 1 82 ? 11.817 -1.991 2.891 1.00 88.69 82 ILE A N 1
ATOM 637 C CA . ILE A 1 82 ? 11.560 -1.554 1.520 1.00 88.69 82 ILE A CA 1
ATOM 638 C C . ILE A 1 82 ? 12.133 -2.615 0.585 1.00 88.69 82 ILE A C 1
ATOM 640 O O . ILE A 1 82 ? 13.322 -2.927 0.651 1.00 88.69 82 ILE A O 1
ATOM 644 N N . GLU A 1 83 ? 11.293 -3.139 -0.297 1.00 84.44 83 GLU A N 1
ATOM 645 C CA . GLU A 1 83 ? 11.699 -3.935 -1.447 1.00 84.44 83 GLU A CA 1
ATOM 646 C C . GLU A 1 83 ? 11.627 -3.040 -2.693 1.00 84.44 83 GLU A C 1
ATOM 648 O O . GLU A 1 83 ? 10.570 -2.492 -3.019 1.00 84.44 83 GLU A O 1
ATOM 653 N N . ASN A 1 84 ? 12.758 -2.873 -3.381 1.00 68.75 84 ASN A N 1
ATOM 654 C CA . ASN A 1 84 ? 12.806 -2.093 -4.615 1.00 68.75 84 ASN A CA 1
ATOM 655 C C . ASN A 1 84 ? 12.221 -2.906 -5.769 1.00 68.75 84 ASN A C 1
ATOM 657 O O . ASN A 1 84 ? 12.598 -4.063 -5.984 1.00 68.75 84 ASN A O 1
ATOM 661 N N . PHE A 1 85 ? 11.362 -2.274 -6.567 1.00 66.00 85 PHE A N 1
ATOM 662 C CA . PHE A 1 85 ? 10.975 -2.844 -7.849 1.00 66.00 85 PHE A CA 1
ATOM 663 C C . PHE A 1 85 ? 12.137 -2.703 -8.819 1.00 66.00 85 PHE A C 1
ATOM 665 O O . PHE A 1 85 ? 12.510 -1.603 -9.217 1.00 66.00 85 PHE A O 1
ATOM 672 N N . THR A 1 86 ? 12.708 -3.830 -9.233 1.00 54.97 86 THR A N 1
ATOM 673 C CA . THR A 1 86 ? 13.587 -3.812 -10.399 1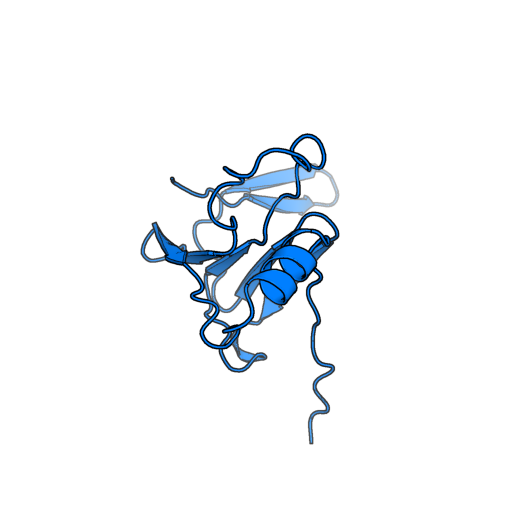.00 54.97 86 THR A CA 1
ATOM 674 C C . THR A 1 86 ? 12.691 -3.830 -11.633 1.00 54.97 86 THR A C 1
ATOM 676 O O . THR A 1 86 ? 11.933 -4.779 -11.843 1.00 54.97 86 THR A O 1
ATOM 679 N N . LEU A 1 87 ? 12.748 -2.776 -12.449 1.00 56.66 87 LEU A N 1
ATOM 680 C CA . LEU A 1 87 ? 12.120 -2.755 -13.771 1.00 56.66 87 LEU A CA 1
ATOM 681 C C . LEU A 1 87 ? 12.874 -3.742 -14.672 1.00 56.66 87 LEU A C 1
ATOM 683 O O . LEU A 1 87 ? 13.780 -3.373 -15.409 1.00 56.66 87 LEU A O 1
ATOM 687 N N . HIS A 1 88 ? 12.526 -5.023 -14.587 1.00 52.06 88 HIS A N 1
ATOM 688 C CA . HIS A 1 88 ? 13.245 -6.112 -15.255 1.00 52.06 88 HIS A CA 1
ATOM 689 C C . HIS A 1 88 ? 13.130 -6.115 -16.795 1.00 52.06 88 HIS A C 1
ATOM 691 O O . HIS A 1 88 ? 13.671 -7.011 -17.436 1.00 52.06 88 HIS A O 1
ATOM 697 N N . HIS A 1 89 ? 12.442 -5.142 -17.405 1.00 52.12 89 HIS A N 1
ATOM 698 C CA . HIS A 1 89 ? 12.017 -5.222 -18.808 1.00 52.12 89 HIS A CA 1
ATOM 699 C C . HIS A 1 89 ? 12.246 -3.968 -19.656 1.00 52.12 89 HIS A C 1
ATOM 701 O O . HIS A 1 89 ? 11.688 -3.884 -20.748 1.00 52.12 89 HIS A O 1
ATOM 707 N N . VAL A 1 90 ? 13.058 -3.005 -19.211 1.00 55.28 90 VAL A N 1
ATOM 708 C CA . VAL A 1 90 ? 13.357 -1.833 -20.046 1.00 55.28 90 VAL A CA 1
ATOM 709 C C . VAL A 1 90 ? 14.855 -1.734 -20.308 1.00 55.28 90 VAL A C 1
ATOM 711 O O . VAL A 1 90 ? 15.610 -1.208 -19.500 1.00 55.28 90 VAL A O 1
ATOM 714 N N . GLU A 1 91 ? 15.278 -2.268 -21.454 1.00 59.44 91 GLU A N 1
ATOM 715 C CA . GLU A 1 91 ? 16.656 -2.143 -21.954 1.00 59.44 91 GLU A CA 1
ATOM 716 C C . GLU A 1 91 ? 16.928 -0.750 -22.556 1.00 59.44 91 GLU A C 1
ATOM 718 O O . GLU A 1 91 ? 18.078 -0.332 -22.670 1.00 59.44 91 GLU A O 1
ATOM 723 N N . ASP A 1 92 ? 15.871 -0.012 -22.920 1.00 73.62 92 ASP A N 1
ATOM 724 C CA . ASP A 1 92 ? 15.957 1.322 -23.516 1.00 73.62 92 ASP A CA 1
ATOM 725 C C . ASP A 1 92 ? 15.908 2.420 -22.441 1.00 73.62 92 ASP A C 1
ATOM 727 O O . ASP A 1 92 ? 14.847 2.780 -21.922 1.00 73.62 92 ASP A O 1
ATOM 731 N N . SER A 1 93 ? 17.074 2.985 -22.129 1.00 67.94 93 SER A N 1
ATOM 732 C CA . SER A 1 93 ? 17.220 4.057 -21.142 1.00 67.94 93 SER A CA 1
ATOM 733 C C . SER A 1 93 ? 16.424 5.320 -21.486 1.00 67.94 93 SER A C 1
ATOM 735 O O . SER A 1 93 ? 15.970 6.010 -20.573 1.00 67.94 93 SER A O 1
ATOM 737 N N . ALA A 1 94 ? 16.194 5.620 -22.769 1.00 71.56 94 ALA A N 1
ATOM 738 C CA . ALA A 1 94 ? 15.403 6.778 -23.180 1.00 71.56 94 ALA A CA 1
ATOM 739 C C . ALA A 1 94 ? 13.908 6.550 -22.921 1.00 71.56 94 ALA A C 1
ATOM 741 O O . ALA A 1 94 ? 13.189 7.476 -22.534 1.00 71.56 94 ALA A O 1
ATOM 742 N N . LEU A 1 95 ? 13.438 5.310 -23.085 1.00 68.88 95 LEU A N 1
ATOM 743 C CA . LEU A 1 95 ? 12.075 4.930 -22.726 1.00 68.88 95 LEU A CA 1
ATOM 744 C C . LEU A 1 95 ? 11.868 4.979 -21.205 1.00 68.88 95 LEU A C 1
ATOM 746 O O . LEU A 1 95 ? 10.867 5.543 -20.764 1.00 68.88 95 LEU A O 1
ATOM 750 N N . VAL A 1 96 ? 12.830 4.485 -20.410 1.00 68.56 96 VAL A N 1
ATOM 751 C CA . VAL A 1 96 ? 12.810 4.626 -18.939 1.00 68.56 96 VAL A CA 1
ATOM 752 C C . VAL A 1 96 ? 12.732 6.099 -18.551 1.00 68.56 96 VAL A C 1
ATOM 754 O O . VAL A 1 96 ? 11.833 6.471 -17.805 1.00 68.56 96 VAL A O 1
ATOM 757 N N . ALA A 1 97 ? 13.606 6.943 -19.111 1.00 68.50 97 ALA A N 1
ATOM 758 C CA . ALA A 1 97 ? 13.639 8.380 -18.838 1.00 68.50 97 ALA A CA 1
ATOM 759 C C . ALA A 1 97 ? 12.298 9.071 -19.152 1.00 68.50 97 ALA A C 1
ATOM 761 O O . ALA A 1 97 ? 11.828 9.927 -18.406 1.00 68.50 97 ALA A O 1
ATOM 762 N N . LYS A 1 98 ? 11.629 8.670 -20.238 1.00 69.69 98 LYS A N 1
ATOM 763 C CA . LYS A 1 98 ? 10.306 9.196 -20.596 1.00 69.69 98 LYS A CA 1
ATOM 764 C C . LYS A 1 98 ? 9.182 8.678 -19.691 1.00 69.69 98 LYS A C 1
ATOM 766 O O . LYS A 1 98 ? 8.186 9.381 -19.514 1.00 69.69 98 LYS A O 1
ATOM 771 N N . MET A 1 99 ? 9.301 7.454 -19.177 1.00 69.25 99 MET A N 1
ATOM 772 C CA . MET A 1 99 ? 8.338 6.870 -18.240 1.00 69.25 99 MET A CA 1
ATOM 773 C C . MET A 1 99 ? 8.432 7.525 -16.861 1.00 69.25 99 MET A C 1
ATOM 775 O O . MET A 1 99 ? 7.396 7.861 -16.302 1.00 69.25 99 MET A O 1
ATOM 779 N N . ILE A 1 100 ? 9.645 7.751 -16.345 1.00 66.56 100 ILE A N 1
ATOM 780 C CA . ILE A 1 100 ? 9.852 8.409 -15.042 1.00 66.56 100 ILE A CA 1
ATOM 781 C C . ILE A 1 100 ? 9.458 9.892 -15.059 1.00 66.56 100 ILE A C 1
ATOM 783 O O . ILE A 1 100 ? 9.074 10.422 -14.029 1.00 66.56 100 ILE A O 1
ATOM 787 N N . ALA A 1 101 ? 9.497 10.544 -16.227 1.00 67.50 101 ALA A N 1
ATOM 788 C CA . ALA A 1 101 ? 9.083 11.939 -16.400 1.00 67.50 101 ALA A CA 1
ATOM 789 C C . ALA A 1 101 ? 7.555 12.139 -16.465 1.00 67.50 101 ALA A C 1
ATOM 791 O O . ALA A 1 101 ? 7.082 13.237 -16.769 1.00 67.50 101 ALA A O 1
ATOM 792 N N . GLN A 1 102 ? 6.767 11.075 -16.292 1.00 70.88 102 GLN A N 1
ATOM 793 C CA . GLN A 1 102 ? 5.312 11.147 -16.263 1.00 70.88 102 GLN A CA 1
ATOM 794 C C . GLN A 1 102 ? 4.806 10.694 -14.896 1.00 70.88 102 GLN A C 1
ATOM 796 O O . GLN A 1 102 ? 5.258 9.657 -14.4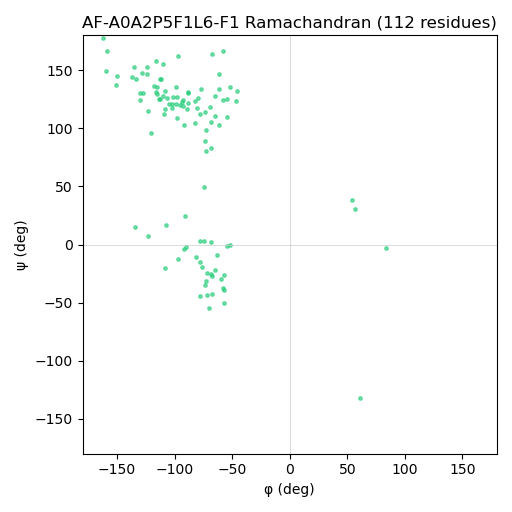08 1.00 70.88 102 GLN A O 1
ATOM 801 N N . PRO A 1 103 ? 3.826 11.405 -14.308 1.00 71.38 103 PRO A N 1
ATOM 802 C CA . PRO A 1 103 ? 3.220 10.984 -13.060 1.00 71.38 103 PRO A CA 1
ATOM 803 C C . PRO A 1 103 ? 2.679 9.550 -13.168 1.00 71.38 103 PRO A C 1
ATOM 805 O O . PRO A 1 103 ? 1.872 9.270 -14.065 1.00 71.38 103 PRO A O 1
ATOM 808 N N . PRO A 1 104 ? 3.096 8.639 -12.278 1.00 75.56 104 PRO A N 1
ATOM 809 C CA . PRO A 1 104 ? 2.623 7.265 -12.280 1.00 75.56 104 PRO A CA 1
ATOM 810 C C . PRO A 1 104 ? 1.105 7.201 -12.047 1.00 75.56 104 PRO A C 1
ATOM 812 O O . PRO A 1 104 ? 0.508 8.021 -11.341 1.00 75.56 104 PRO A O 1
ATOM 815 N N . ILE A 1 105 ? 0.463 6.212 -12.669 1.00 82.06 105 ILE A N 1
ATOM 816 C CA . ILE A 1 105 ? -0.973 5.947 -12.534 1.00 82.06 105 ILE A CA 1
ATOM 817 C C . ILE A 1 105 ? -1.157 4.485 -12.150 1.00 82.06 105 ILE A C 1
ATOM 819 O O . ILE A 1 105 ? -0.634 3.582 -12.804 1.00 82.06 105 ILE A O 1
ATOM 823 N N . TRP A 1 106 ? -1.949 4.258 -11.108 1.00 86.56 106 TRP A N 1
ATOM 824 C CA . TRP A 1 106 ? -2.381 2.927 -10.713 1.00 86.56 106 TRP A CA 1
ATOM 825 C C . TRP A 1 106 ? -3.581 2.502 -11.560 1.00 86.56 106 TRP A C 1
ATOM 827 O O . TRP A 1 106 ? -4.602 3.188 -11.597 1.00 86.56 106 TRP A O 1
ATOM 837 N N . VAL A 1 107 ? -3.467 1.361 -12.240 1.00 85.44 107 VAL A N 1
ATOM 838 C CA . VAL A 1 107 ? -4.562 0.769 -13.017 1.00 85.44 107 VAL A CA 1
ATOM 839 C C . VAL A 1 107 ? -5.053 -0.469 -12.286 1.00 85.44 107 VAL A C 1
ATOM 841 O O . VAL A 1 107 ? -4.312 -1.438 -12.133 1.00 85.44 107 VAL A O 1
ATOM 844 N N . LEU A 1 108 ? -6.311 -0.444 -11.853 1.00 83.81 108 LEU A N 1
ATOM 845 C CA . LEU A 1 108 ? -6.976 -1.624 -11.320 1.00 83.81 108 LEU A CA 1
ATOM 846 C C . LEU A 1 108 ? -7.642 -2.368 -12.486 1.00 83.81 108 LEU A C 1
ATOM 848 O O . LEU A 1 108 ? -8.528 -1.794 -13.127 1.00 83.81 108 LEU A O 1
ATOM 852 N N . PRO A 1 109 ? -7.243 -3.611 -12.805 1.00 78.06 109 PRO A N 1
ATOM 853 C CA . PRO A 1 109 ? -7.967 -4.386 -13.798 1.00 78.06 109 PRO A CA 1
ATOM 854 C C . PRO A 1 109 ? -9.403 -4.601 -13.312 1.00 78.06 109 PRO A C 1
ATOM 856 O O . PRO A 1 109 ? -9.633 -4.973 -12.162 1.00 78.06 109 PRO A O 1
ATOM 859 N N . THR A 1 110 ? -10.386 -4.394 -14.186 1.00 70.38 110 THR A N 1
ATOM 860 C CA . THR A 1 110 ? -11.745 -4.861 -13.911 1.00 70.38 110 THR A CA 1
ATOM 861 C C . THR A 1 110 ? -11.723 -6.381 -13.957 1.00 70.38 110 THR A C 1
ATOM 863 O O . THR A 1 110 ? -11.610 -6.966 -15.036 1.00 70.38 110 THR A O 1
ATOM 866 N N . LEU A 1 111 ? -11.780 -7.022 -12.791 1.00 61.53 111 LEU A N 1
ATOM 867 C CA . LEU A 1 111 ? -11.985 -8.461 -12.695 1.00 61.53 111 LEU A CA 1
ATOM 868 C C . LEU A 1 111 ? -13.342 -8.799 -13.321 1.00 61.53 111 LEU A C 1
ATOM 870 O O . LEU A 1 111 ? -14.387 -8.587 -12.712 1.00 61.53 111 LEU A O 1
ATOM 874 N N . ASN A 1 112 ? -13.326 -9.333 -14.543 1.00 50.44 112 ASN A N 1
ATOM 875 C CA . ASN A 1 112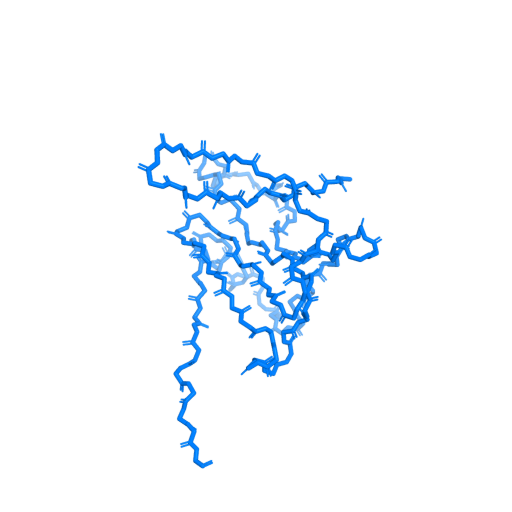 ? -14.436 -10.143 -15.023 1.00 50.44 112 ASN A CA 1
ATOM 876 C C . ASN A 1 112 ? -14.344 -11.472 -14.275 1.00 50.44 112 ASN A C 1
ATOM 878 O O . ASN A 1 112 ? -13.529 -12.330 -14.615 1.00 50.44 112 ASN A O 1
ATOM 882 N N . THR A 1 113 ? -15.139 -11.613 -13.222 1.00 51.19 113 THR A N 1
ATOM 883 C CA . THR A 1 113 ? -15.399 -12.904 -12.593 1.00 51.19 113 THR A CA 1
ATOM 884 C C . THR A 1 113 ? -16.145 -13.783 -13.602 1.00 51.19 113 THR A C 1
ATOM 886 O O . THR A 1 113 ? -17.285 -13.488 -13.960 1.00 51.19 113 THR A O 1
ATOM 889 N N . TYR A 1 114 ? -15.477 -14.823 -14.110 1.00 44.59 114 TYR A N 1
ATOM 890 C CA . TYR A 1 114 ? -16.110 -15.942 -14.818 1.00 44.59 114 TYR A CA 1
ATOM 891 C C . TYR A 1 114 ? -16.330 -17.100 -13.849 1.00 44.59 114 TYR A C 1
ATOM 893 O O . TYR A 1 114 ? -15.426 -17.330 -13.013 1.00 44.59 114 TYR A O 1
#

pLDDT: mean 79.18, std 16.75, range [44.59, 97.31]

Solvent-accessible surface area (backbone atoms only — not comparable to full-atom values): 7317 Å² total; per-residue (Å²): 132,86,88,83,47,66,44,79,47,79,49,101,89,49,75,47,78,41,80,47,78,66,58,57,60,20,24,38,40,42,37,88,82,56,70,50,78,44,61,13,84,82,36,93,90,49,58,49,25,24,40,35,36,42,44,77,76,67,77,86,50,88,81,48,94,77,68,67,82,76,57,40,36,33,37,33,51,85,80,62,42,78,49,73,67,73,78,88,81,68,88,49,64,68,58,50,54,58,53,67,74,42,84,63,78,91,82,80,78,83,78,79,84,125

Sequence (114 aa):
MEVIVFKLELDDEKSRWVEIKSLGDAALFLGDNSSIYVCALDLVGCKPNCVYFSHDDNRTTLFDPDTGPSDLGMYNLENKSIENFTLHHVEDSALVAKMIAQPPIWVLPTLNTY

Secondary structure (DSSP, 8-state):
----EEEEEE-SS-EEEEEES--TTEEEEE-SS--EEEEGGGSTTPPTTEEEE-----TT-TT-TT-PSP--EEEETTTTEEEE---TT---HHHHHHHHTS------------

Organism: Trema orientale (NCBI:txid63057)

InterPro domains:
  IPR005174 KIB1-4, beta-propeller [PF03478] (2-76)
  IPR050942 Arabidopsis F-box involved in BR signaling [PTHR44259] (3-109)